Protein AF-A0A0F9FHY8-F1 (afdb_monomer)

Mean predicted aligned error: 14.08 Å

Nearest PDB structures (foldseek):
  2l2k-assembly1_B  TM=5.370E-01  e=8.081E-01  Mus musculus
  7og1-assembly1_MMM  TM=3.641E-01  e=4.493E-01  Rattus norvegicus
  9c5c-assembly1_M  TM=4.224E-01  e=1.276E+00  Homo sapiens
  7v6c-assembly1_B  TM=4.573E-01  e=4.405E+00  Drosophila melanogaster

Radius of gyration: 20.06 Å; Cα contacts (8 Å, |Δi|>4): 114; chains: 1; bounding box: 56×29×40 Å

Sequence (118 aa):
MPVKQRGNSYEAAVFHKGSRYRQSFKEEADAIMWEAETRAMLKKGLTPQQSNKRAVQDSGETLEALFKLLSDKHWKGLSCHRQNLTISGLIMDKLGAKTPVNTIDSDTVSWLARQWLD

Organism: NCBI:txid412755

Foldseek 3Di:
DQWDDDPQKIKGWDDDPNDIAIDIGNDPVVSVVCNVVCVVCVVVVHHDPSPPPPVQDQPQQFLLNVLVVCLVPPQPPHPCNVVSVVVSVVVCVVQNRRHRPSVCDPVNVVVVVVVVVD

Secondary structure (DSSP, 8-state):
--EEEETTEEEEEEEETTEEEEEEESSHHHHHHHHHHHHHHHHTTPPPP------------BHHHHHHHHIIIIITTSTTHHHHHHHHHHHHHHH-TT-BGGG--HHHHHHHHHTTT-

Structure (mmCIF, N/CA/C/O backbone):
data_AF-A0A0F9FHY8-F1
#
_entry.id   AF-A0A0F9FHY8-F1
#
loop_
_atom_site.group_PDB
_atom_site.id
_atom_site.type_symbol
_atom_site.label_atom_id
_atom_site.label_alt_id
_atom_site.label_comp_id
_atom_site.label_asym_id
_atom_site.label_entity_id
_atom_site.label_seq_id
_atom_site.pdbx_PDB_ins_code
_atom_site.Cartn_x
_atom_site.Cartn_y
_atom_site.Cartn_z
_atom_site.occupancy
_atom_site.B_iso_or_equiv
_atom_site.auth_seq_id
_atom_site.auth_comp_id
_atom_site.auth_asym_id
_atom_site.auth_atom_id
_atom_site.pdbx_PDB_model_num
ATOM 1 N N . MET A 1 1 ? -31.607 10.276 11.524 1.00 58.53 1 MET A N 1
ATOM 2 C CA . MET A 1 1 ? -31.138 8.951 11.064 1.00 58.53 1 MET A CA 1
ATOM 3 C C . MET A 1 1 ? -29.617 8.895 11.150 1.00 58.53 1 MET A C 1
ATOM 5 O O . MET A 1 1 ? -28.998 9.948 11.020 1.00 58.53 1 MET A O 1
ATOM 9 N N . PRO A 1 2 ? -29.026 7.719 11.430 1.00 70.75 2 PRO A N 1
ATOM 10 C CA . PRO A 1 2 ? -27.573 7.533 11.478 1.00 70.75 2 PRO A CA 1
ATOM 11 C C . PRO A 1 2 ? -26.916 7.639 10.094 1.00 70.75 2 PRO A C 1
ATOM 13 O O . PRO A 1 2 ? -25.736 7.966 10.025 1.00 70.75 2 PRO A O 1
ATOM 16 N N . VAL A 1 3 ? -27.683 7.448 9.015 1.00 83.69 3 VAL A N 1
ATOM 17 C CA . VAL A 1 3 ? -27.296 7.770 7.635 1.00 83.69 3 VAL A CA 1
ATOM 18 C C . VAL A 1 3 ? -27.871 9.135 7.249 1.00 83.69 3 VAL A C 1
ATOM 20 O O . VAL A 1 3 ? -29.041 9.419 7.519 1.00 83.69 3 VAL A O 1
ATOM 23 N N . LYS A 1 4 ? -27.046 10.000 6.654 1.00 87.94 4 LYS A N 1
ATOM 24 C CA . LYS A 1 4 ? -27.414 11.343 6.197 1.00 87.94 4 LYS A CA 1
ATOM 25 C C . LYS A 1 4 ? -26.832 11.614 4.814 1.00 87.94 4 LYS A C 1
ATOM 27 O O . LYS A 1 4 ? -25.631 11.476 4.620 1.00 87.94 4 LYS A O 1
ATOM 32 N N . GLN A 1 5 ? -27.650 12.093 3.884 1.00 88.19 5 GLN A N 1
ATOM 33 C CA . GLN A 1 5 ? -27.168 12.542 2.579 1.00 88.19 5 GLN A CA 1
ATOM 34 C C . GLN A 1 5 ? -26.394 13.873 2.687 1.00 88.19 5 GLN A C 1
ATOM 36 O O . GLN A 1 5 ? -26.811 14.808 3.379 1.00 88.19 5 GLN A O 1
ATOM 41 N N . ARG A 1 6 ? -25.255 13.963 1.995 1.00 84.00 6 ARG A N 1
ATOM 42 C CA . ARG A 1 6 ? -24.445 15.169 1.783 1.00 84.00 6 ARG A CA 1
ATOM 43 C C . ARG A 1 6 ? -24.116 15.317 0.298 1.00 84.00 6 ARG A C 1
ATOM 45 O O . ARG A 1 6 ? -23.227 14.639 -0.217 1.00 84.00 6 ARG A O 1
ATOM 52 N N . GLY A 1 7 ? -24.817 16.224 -0.383 1.00 87.06 7 GLY A N 1
ATOM 53 C CA . GLY A 1 7 ? -24.694 16.385 -1.835 1.00 87.06 7 GLY A CA 1
ATOM 54 C C . GLY A 1 7 ? -25.006 15.071 -2.560 1.00 87.06 7 GLY A C 1
ATOM 55 O O . GLY A 1 7 ? -26.057 14.478 -2.330 1.00 87.06 7 GLY A O 1
ATOM 56 N N . ASN A 1 8 ? -24.051 14.585 -3.357 1.00 85.69 8 ASN A N 1
ATOM 57 C CA . ASN A 1 8 ? -24.140 13.320 -4.106 1.00 85.69 8 ASN A CA 1
ATOM 58 C C . ASN A 1 8 ? -23.586 12.106 -3.331 1.00 85.69 8 ASN A C 1
ATOM 60 O O . ASN A 1 8 ? -23.130 11.141 -3.936 1.00 85.69 8 ASN A O 1
ATOM 64 N N . SER A 1 9 ? -23.538 12.173 -2.001 1.00 87.38 9 SER A N 1
ATOM 65 C CA . SER A 1 9 ? -23.000 11.101 -1.156 1.00 87.38 9 SER A CA 1
ATOM 66 C C . SER A 1 9 ? -23.858 10.883 0.084 1.00 87.38 9 SER A C 1
ATOM 68 O O . SER A 1 9 ? -24.620 11.764 0.481 1.00 87.38 9 SER A O 1
ATOM 70 N N . TYR A 1 10 ? -23.707 9.728 0.718 1.00 87.81 10 TYR A N 1
ATOM 71 C CA . TYR A 1 10 ? -24.362 9.351 1.965 1.00 87.81 10 TYR A CA 1
ATOM 72 C C . TYR A 1 10 ? -23.308 9.187 3.055 1.00 87.81 10 TYR A C 1
ATOM 74 O O . TYR A 1 10 ? -22.229 8.664 2.821 1.00 87.81 10 TYR A O 1
ATOM 82 N N . GLU A 1 11 ? -23.585 9.656 4.260 1.00 86.25 11 GLU A N 1
ATOM 83 C CA . GLU A 1 11 ? -22.688 9.580 5.409 1.00 86.25 11 GLU A CA 1
ATOM 84 C C . GLU A 1 11 ? -23.373 8.764 6.501 1.00 86.25 11 GLU A C 1
ATOM 86 O O . GLU A 1 11 ? -24.418 9.176 6.997 1.00 86.25 11 GLU A O 1
ATOM 91 N N . ALA A 1 12 ? -22.781 7.642 6.899 1.00 89.44 12 ALA A N 1
ATOM 92 C CA . ALA A 1 12 ? -23.228 6.854 8.039 1.00 89.44 12 ALA A CA 1
ATOM 93 C C . ALA A 1 12 ? -22.398 7.192 9.282 1.00 89.44 12 ALA A C 1
ATOM 95 O O . ALA A 1 12 ? -21.181 7.378 9.204 1.00 89.44 12 ALA A O 1
ATOM 96 N N . ALA A 1 13 ? -23.046 7.269 10.444 1.00 87.38 13 ALA A N 1
ATOM 97 C CA . ALA A 1 13 ? -22.397 7.514 11.725 1.00 87.38 13 ALA A CA 1
ATOM 98 C C . ALA A 1 13 ? -22.947 6.602 12.830 1.00 87.38 13 ALA A C 1
ATOM 100 O O . ALA A 1 13 ? -24.155 6.550 13.061 1.00 87.38 13 ALA A O 1
ATOM 101 N N . VAL A 1 14 ? -22.042 5.957 13.568 1.00 87.31 14 VAL A N 1
ATOM 102 C CA . VAL A 1 14 ? -22.347 5.081 14.706 1.00 87.31 14 VAL A CA 1
ATOM 103 C C . VAL A 1 14 ? -21.603 5.578 15.943 1.00 87.31 14 VAL A C 1
ATOM 105 O O . VAL A 1 14 ? -20.399 5.820 15.907 1.00 87.31 14 VAL A O 1
ATOM 108 N N . PHE A 1 15 ? -22.322 5.728 17.053 1.00 85.00 15 PHE A N 1
ATOM 109 C CA . PHE A 1 15 ? -21.739 6.041 18.358 1.00 85.00 15 PHE A CA 1
ATOM 110 C C . PHE A 1 15 ? -21.717 4.790 19.233 1.00 85.00 15 PHE A C 1
ATOM 112 O O . PHE A 1 15 ? -22.741 4.126 19.393 1.00 85.00 15 PHE A O 1
ATOM 119 N N . HIS A 1 16 ? -20.568 4.486 19.832 1.00 82.50 16 HIS A N 1
ATOM 120 C CA . HIS A 1 16 ? -20.434 3.382 20.778 1.00 82.50 16 HIS A CA 1
ATOM 121 C C . HIS A 1 16 ? -19.348 3.676 21.813 1.00 82.50 16 HIS A C 1
ATOM 123 O O . HIS A 1 16 ? -18.239 4.055 21.452 1.00 82.50 16 HIS A O 1
ATOM 129 N N . LYS A 1 17 ? -19.678 3.501 23.102 1.00 78.75 17 LYS A N 1
ATOM 130 C CA . LYS A 1 17 ? -18.760 3.672 24.249 1.00 78.75 17 LYS A CA 1
ATOM 131 C C . LYS A 1 17 ? -17.934 4.972 24.214 1.00 78.75 17 LYS A C 1
ATOM 133 O O . LYS A 1 17 ? -16.740 4.966 24.471 1.00 78.75 17 LYS A O 1
ATOM 138 N N . GLY A 1 18 ? -18.576 6.094 23.881 1.00 81.56 18 GLY A N 1
ATOM 139 C CA . GLY A 1 18 ? -17.924 7.411 23.832 1.00 81.56 18 GLY A CA 1
ATOM 140 C C . GLY A 1 18 ? -17.125 7.692 22.553 1.00 81.56 18 GLY A C 1
ATOM 141 O O . GLY A 1 18 ? -16.718 8.829 22.338 1.00 81.56 18 GLY A O 1
ATOM 142 N N . SER A 1 19 ? -16.963 6.709 21.665 1.00 79.56 19 SER A N 1
ATOM 143 C CA . SER A 1 19 ? -16.329 6.882 20.357 1.00 79.56 19 SER A CA 1
ATOM 144 C C . SER A 1 19 ? -17.369 7.040 19.248 1.00 79.56 19 SER A C 1
ATOM 146 O O . SER A 1 19 ? -18.441 6.425 19.272 1.00 79.56 19 SER A O 1
ATOM 148 N N . ARG A 1 20 ? -17.044 7.876 18.255 1.00 84.50 20 ARG A N 1
ATOM 149 C CA . ARG A 1 20 ? -17.864 8.101 17.060 1.00 84.50 20 ARG A CA 1
ATOM 150 C C . ARG A 1 20 ? -17.159 7.547 15.830 1.00 84.50 20 ARG A C 1
ATOM 152 O O . ARG A 1 20 ? -16.103 8.042 15.450 1.00 84.50 20 ARG A O 1
ATOM 159 N N . TYR A 1 21 ? -17.801 6.596 15.170 1.00 83.75 21 TYR A N 1
ATOM 160 C CA . TYR A 1 21 ? -17.389 6.048 13.885 1.00 83.75 21 TYR A CA 1
ATOM 161 C C . TYR A 1 21 ? -18.222 6.696 12.785 1.00 83.75 21 TYR A C 1
ATOM 163 O O . TYR A 1 21 ? -19.434 6.850 12.932 1.00 83.75 21 TYR A O 1
ATOM 171 N N . ARG A 1 22 ? -17.581 7.116 11.695 1.00 87.19 22 ARG A N 1
ATOM 172 C CA . ARG A 1 22 ? -18.244 7.773 10.566 1.00 87.19 22 ARG A CA 1
ATOM 173 C C . ARG A 1 22 ? -17.586 7.357 9.259 1.00 87.19 22 ARG A C 1
ATOM 175 O O . ARG A 1 22 ? -16.360 7.350 9.192 1.00 87.19 22 ARG A O 1
ATOM 182 N N . GLN A 1 23 ? -18.399 7.097 8.239 1.00 84.12 23 GLN A N 1
ATOM 183 C CA . GLN A 1 23 ? -17.933 6.766 6.895 1.00 84.12 23 GLN A CA 1
ATOM 184 C C . GLN A 1 23 ? -18.878 7.328 5.826 1.00 84.12 23 GLN A C 1
ATOM 186 O O . GLN A 1 23 ? -20.082 7.451 6.060 1.00 84.12 23 GLN A O 1
ATOM 191 N N . SER A 1 24 ? -18.324 7.718 4.677 1.00 84.56 24 SER A N 1
ATOM 192 C CA . SER A 1 24 ? -19.077 8.205 3.520 1.00 84.56 24 SER A CA 1
ATOM 193 C C . SER A 1 24 ? -19.145 7.159 2.406 1.00 84.56 24 SER A C 1
ATOM 195 O O . SER A 1 24 ? -18.204 6.401 2.183 1.00 84.56 24 SER A O 1
ATOM 197 N N . PHE A 1 25 ? -20.265 7.155 1.695 1.00 83.00 25 PHE A N 1
ATOM 198 C CA . PHE A 1 25 ? -20.650 6.198 0.667 1.00 83.00 25 PHE A CA 1
ATOM 199 C C . PHE A 1 25 ? -21.244 6.940 -0.529 1.00 83.00 25 PHE A C 1
ATOM 201 O O . PHE A 1 25 ? -21.768 8.047 -0.392 1.00 83.00 25 PHE A O 1
ATOM 208 N N . LYS A 1 26 ? -21.153 6.340 -1.717 1.00 81.62 26 LYS A N 1
ATOM 209 C CA . LYS A 1 26 ? -21.833 6.860 -2.913 1.00 81.62 26 LYS A CA 1
ATOM 210 C C . LYS A 1 26 ? -23.295 6.431 -2.950 1.00 81.62 26 LYS A C 1
ATOM 212 O O . LYS A 1 26 ? -24.138 7.216 -3.372 1.00 81.62 26 LYS A O 1
ATOM 217 N N . GLU A 1 27 ? -23.581 5.226 -2.468 1.00 87.19 27 GLU A N 1
ATOM 218 C CA . GLU A 1 27 ? -24.919 4.646 -2.450 1.00 87.19 27 GLU A CA 1
ATOM 219 C C . GLU A 1 27 ? -25.501 4.630 -1.036 1.00 87.19 27 GLU A C 1
ATOM 221 O O . GLU A 1 27 ? -24.790 4.476 -0.039 1.00 87.19 27 GLU A O 1
ATOM 226 N N . GLU A 1 28 ? -26.817 4.810 -0.946 1.00 83.44 28 GLU A N 1
ATOM 227 C CA . GLU A 1 28 ? -27.533 4.805 0.329 1.00 83.44 28 GLU A CA 1
ATOM 228 C C . GLU A 1 28 ? -27.562 3.404 0.949 1.00 83.44 28 GLU A C 1
ATOM 230 O O . GLU A 1 28 ? -27.394 3.257 2.160 1.00 83.44 28 GLU A O 1
ATOM 235 N N . ALA A 1 29 ? -27.722 2.376 0.109 1.00 83.69 29 ALA A N 1
ATOM 236 C CA . ALA A 1 29 ? -27.755 0.979 0.527 1.00 83.69 29 ALA A CA 1
ATOM 237 C C . ALA A 1 29 ? -26.463 0.576 1.254 1.00 83.69 29 ALA A C 1
ATOM 239 O O . ALA A 1 29 ? -26.528 0.025 2.355 1.00 83.69 29 ALA A O 1
ATOM 240 N N . ASP A 1 30 ? -25.304 0.954 0.707 1.00 78.44 30 ASP A N 1
ATOM 241 C CA . ASP A 1 30 ? -23.996 0.712 1.324 1.00 78.44 30 ASP A CA 1
ATOM 242 C C . ASP A 1 30 ? -23.876 1.383 2.696 1.00 78.44 30 ASP A C 1
ATOM 244 O O . ASP A 1 30 ? -23.387 0.788 3.658 1.00 78.44 30 ASP A O 1
ATOM 248 N N . ALA A 1 31 ? -24.365 2.622 2.812 1.00 85.50 31 ALA A N 1
ATOM 249 C CA . ALA A 1 31 ? -24.338 3.364 4.067 1.00 85.50 31 ALA A CA 1
ATOM 250 C C . ALA A 1 31 ? -25.205 2.701 5.149 1.00 85.50 31 ALA A C 1
ATOM 252 O O . ALA A 1 31 ? -24.816 2.669 6.319 1.00 85.50 31 ALA A O 1
ATOM 253 N N . ILE A 1 32 ? -26.366 2.164 4.764 1.00 85.81 32 ILE A N 1
ATOM 254 C CA . ILE A 1 32 ? -27.276 1.442 5.662 1.00 85.81 32 ILE A CA 1
ATOM 255 C C . ILE A 1 32 ? -26.661 0.106 6.096 1.00 85.81 32 ILE A C 1
ATOM 257 O O . ILE A 1 32 ? -26.667 -0.205 7.289 1.00 85.81 32 ILE A O 1
ATOM 261 N N . M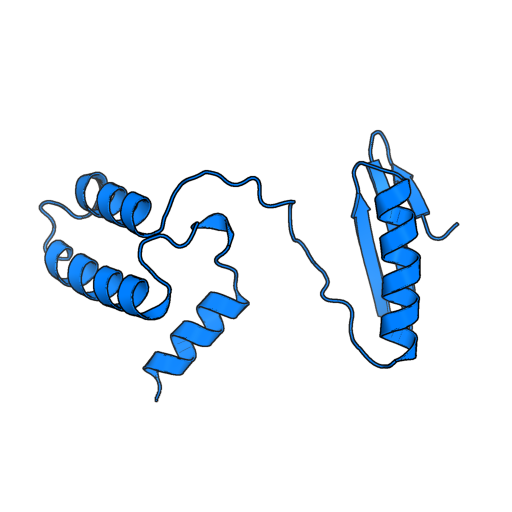ET A 1 33 ? -26.104 -0.664 5.158 1.00 85.00 33 MET A N 1
ATOM 262 C CA . MET A 1 33 ? -25.453 -1.943 5.458 1.00 85.00 33 MET A CA 1
ATOM 263 C C . MET A 1 33 ? -24.276 -1.758 6.417 1.00 85.00 33 MET A C 1
ATOM 265 O O . MET A 1 33 ? -24.215 -2.421 7.454 1.00 85.00 33 MET A O 1
ATOM 269 N N . TRP A 1 34 ? -23.399 -0.791 6.137 1.00 85.12 34 TRP A N 1
ATOM 270 C CA . TRP A 1 34 ? -22.255 -0.493 6.995 1.00 85.12 34 TRP A CA 1
ATOM 271 C C . TRP A 1 34 ? -22.673 -0.084 8.410 1.00 85.12 34 TRP A C 1
ATOM 273 O O . TRP A 1 34 ? -22.038 -0.489 9.384 1.00 85.12 34 TRP A O 1
ATOM 283 N N . GLU A 1 35 ? -23.746 0.698 8.556 1.00 87.56 35 GLU A N 1
ATOM 284 C CA . GLU A 1 35 ? -24.273 1.104 9.862 1.00 87.56 35 GLU A CA 1
ATOM 285 C C . GLU A 1 35 ? -24.712 -0.112 10.692 1.00 87.56 35 GLU A C 1
ATOM 287 O O . GLU A 1 35 ? -24.326 -0.241 11.860 1.00 87.56 35 GLU A O 1
ATOM 292 N N . ALA A 1 36 ? -25.461 -1.029 10.073 1.00 85.44 36 ALA A N 1
ATOM 293 C CA . ALA A 1 36 ? -25.964 -2.239 10.713 1.00 85.44 36 ALA A CA 1
ATOM 294 C C . ALA A 1 36 ? -24.829 -3.198 11.112 1.00 85.44 36 ALA A C 1
ATOM 296 O O . ALA A 1 36 ? -24.789 -3.677 12.252 1.00 85.44 36 ALA A O 1
ATOM 297 N N . GLU A 1 37 ? -23.877 -3.434 10.207 1.00 83.88 37 GLU A N 1
ATOM 298 C CA . GLU A 1 37 ? -22.704 -4.278 10.449 1.00 83.88 37 GLU A CA 1
ATOM 299 C C . GLU A 1 37 ? -21.814 -3.700 11.548 1.00 83.88 37 GLU A C 1
ATOM 301 O O . GLU A 1 37 ? -21.466 -4.394 12.505 1.00 83.88 37 GLU A O 1
ATOM 306 N N . THR A 1 38 ? -21.517 -2.402 11.470 1.00 83.88 38 THR A N 1
ATOM 307 C CA . THR A 1 38 ? -20.691 -1.691 12.451 1.00 83.88 38 THR A CA 1
ATOM 308 C C . THR A 1 38 ? -21.311 -1.764 13.840 1.00 83.88 38 THR A C 1
ATOM 310 O O . THR A 1 38 ? -20.634 -2.072 14.824 1.00 83.88 38 THR A O 1
ATOM 313 N N . ARG A 1 39 ? -22.627 -1.557 13.945 1.00 84.50 39 ARG A N 1
ATOM 314 C CA . ARG A 1 39 ? -23.350 -1.685 15.213 1.00 84.50 39 ARG A CA 1
ATOM 315 C C . ARG A 1 39 ? -23.305 -3.120 15.751 1.00 84.50 39 ARG A C 1
ATOM 317 O O . ARG A 1 39 ? -23.180 -3.306 16.963 1.00 84.50 39 ARG A O 1
ATOM 324 N N . ALA A 1 40 ? -23.389 -4.129 14.883 1.00 83.56 40 ALA A N 1
ATOM 325 C CA . ALA A 1 40 ? -23.280 -5.535 15.271 1.00 83.56 40 ALA A CA 1
ATOM 326 C C . ALA A 1 40 ? -21.862 -5.905 15.747 1.00 83.56 40 ALA A C 1
ATOM 328 O O . ALA A 1 40 ? -21.725 -6.594 16.758 1.00 83.56 40 ALA A O 1
ATOM 329 N N . MET A 1 41 ? -20.815 -5.416 15.077 1.00 78.75 41 MET A N 1
ATOM 330 C CA . MET A 1 41 ? -19.414 -5.616 15.474 1.00 78.75 41 MET A CA 1
ATOM 331 C C . MET A 1 41 ? -19.107 -4.960 16.822 1.00 78.75 41 MET A C 1
ATOM 333 O O . MET A 1 41 ? -18.570 -5.611 17.718 1.00 78.75 41 MET A O 1
ATOM 337 N N . LEU A 1 42 ? -19.549 -3.715 17.010 1.00 83.69 42 LEU A N 1
ATOM 338 C CA . LEU A 1 42 ? -19.360 -2.973 18.257 1.00 83.69 42 LEU A CA 1
ATOM 339 C C . LEU A 1 42 ? -20.063 -3.650 19.442 1.00 83.69 42 LEU A C 1
ATOM 341 O O . LEU A 1 42 ? -19.497 -3.742 20.530 1.00 83.69 42 LEU A O 1
ATOM 345 N N . LYS A 1 43 ? -21.262 -4.213 19.232 1.00 80.69 43 LYS A N 1
ATOM 346 C CA . LYS A 1 43 ? -21.941 -5.046 20.244 1.00 80.69 43 LYS A CA 1
ATOM 347 C C . LYS A 1 43 ? -21.141 -6.297 20.621 1.00 80.69 43 LYS A C 1
ATOM 349 O O . LYS A 1 43 ? -21.197 -6.713 21.773 1.00 80.69 43 LYS A O 1
ATOM 354 N N . LYS A 1 44 ? -20.396 -6.875 19.676 1.00 80.88 44 LYS A N 1
ATOM 355 C CA . LYS A 1 44 ? -19.509 -8.029 19.893 1.00 80.88 44 LYS A CA 1
ATOM 356 C C . LYS A 1 44 ? -18.143 -7.643 20.483 1.00 80.88 44 LYS A C 1
ATOM 358 O O . LYS A 1 44 ? -17.316 -8.520 20.696 1.00 80.88 44 LYS A O 1
ATOM 363 N N . GLY A 1 45 ? -17.896 -6.356 20.750 1.00 73.81 45 GLY A N 1
ATOM 364 C CA . GLY A 1 45 ? -16.617 -5.862 21.268 1.00 73.81 45 GLY A CA 1
ATOM 365 C C . GLY A 1 45 ? -15.511 -5.745 20.216 1.00 73.81 45 GLY A C 1
ATOM 366 O O . GLY A 1 45 ? -14.366 -5.491 20.576 1.00 73.81 45 GLY A O 1
ATOM 367 N N . LEU A 1 46 ? -15.842 -5.904 18.933 1.00 68.69 46 LEU A N 1
ATOM 368 C CA . LEU A 1 46 ? -14.910 -5.729 17.823 1.00 68.69 46 LEU A CA 1
ATOM 369 C C . LEU A 1 46 ? -14.910 -4.260 17.392 1.00 68.69 46 LEU A C 1
ATOM 371 O O . LEU A 1 46 ? -15.971 -3.659 17.205 1.00 68.69 46 LEU A O 1
ATOM 375 N N . THR A 1 47 ? -13.727 -3.672 17.225 1.00 68.38 47 THR A N 1
ATOM 376 C CA . THR A 1 47 ? -13.604 -2.321 16.673 1.00 68.38 47 THR A CA 1
ATOM 377 C C . THR A 1 47 ? -13.752 -2.375 15.154 1.00 68.38 47 THR A C 1
ATOM 379 O O . THR A 1 47 ? -12.954 -3.055 14.506 1.00 68.38 47 THR A O 1
ATOM 382 N N . PRO A 1 48 ? -14.733 -1.668 14.563 1.00 64.12 48 PRO A N 1
ATOM 383 C CA . PRO A 1 48 ? -14.829 -1.542 13.116 1.00 64.12 48 PRO A CA 1
ATOM 384 C C . PRO A 1 48 ? -13.541 -0.872 12.627 1.00 64.12 48 PRO A C 1
ATOM 386 O O . PRO A 1 48 ? -13.157 0.181 13.145 1.00 64.12 48 PRO A O 1
ATOM 389 N N . GLN A 1 49 ? -12.849 -1.481 11.658 1.00 61.22 49 GLN A N 1
ATOM 390 C CA . GLN A 1 49 ? -11.770 -0.782 10.965 1.00 61.22 49 GLN A CA 1
ATOM 391 C C . GLN A 1 49 ? -12.384 0.504 10.402 1.00 61.22 49 GLN A C 1
ATOM 393 O O . GLN A 1 49 ? -13.317 0.440 9.602 1.00 61.22 49 GLN A O 1
ATOM 398 N N . GLN A 1 50 ? -11.891 1.672 10.826 1.00 51.31 50 GLN A N 1
ATOM 399 C CA . GLN A 1 50 ? -12.161 2.919 10.117 1.00 51.31 50 GLN A CA 1
ATOM 400 C C . GLN A 1 50 ? -11.474 2.801 8.766 1.00 51.31 50 GLN A C 1
ATOM 402 O O . GLN A 1 50 ? -10.330 3.211 8.579 1.00 51.31 50 GLN A O 1
ATOM 407 N N . SER A 1 51 ? -12.152 2.162 7.825 1.00 46.06 51 SER A N 1
ATOM 408 C CA . SER A 1 51 ? -11.653 2.042 6.484 1.00 46.06 51 SER A CA 1
ATOM 409 C C . SER A 1 51 ? -11.791 3.416 5.840 1.00 46.06 51 SER A C 1
ATOM 411 O O . SER A 1 51 ? -12.779 3.711 5.177 1.00 46.06 51 SER A O 1
ATOM 413 N N . ASN A 1 52 ? -10.728 4.213 5.915 1.00 40.84 52 ASN A N 1
ATOM 414 C CA . ASN A 1 52 ? -10.356 5.136 4.840 1.00 40.84 52 ASN A CA 1
ATOM 415 C C . ASN A 1 52 ? -9.995 4.358 3.553 1.00 40.84 52 ASN A C 1
ATOM 417 O O . ASN A 1 52 ? -9.154 4.789 2.765 1.00 40.84 52 ASN A O 1
ATOM 421 N N . LYS A 1 53 ? -10.618 3.196 3.315 1.00 44.69 53 LYS A N 1
ATOM 422 C CA . LYS A 1 53 ? -10.518 2.469 2.064 1.00 44.69 53 LYS A CA 1
ATOM 423 C C . LYS A 1 53 ? -11.385 3.250 1.090 1.00 44.69 53 LYS A C 1
ATOM 425 O O . LYS A 1 53 ? -12.570 2.980 0.922 1.00 44.69 53 LYS A O 1
ATOM 430 N N . ARG A 1 54 ? -10.774 4.256 0.449 1.00 42.59 54 ARG A N 1
ATOM 431 C CA . ARG A 1 54 ? -11.121 4.576 -0.939 1.00 42.59 54 ARG A CA 1
ATOM 432 C C . ARG A 1 54 ? -11.300 3.227 -1.617 1.00 42.59 54 ARG A C 1
ATOM 434 O O . ARG A 1 54 ? -10.383 2.418 -1.521 1.00 42.59 54 ARG A O 1
ATOM 441 N N . ALA A 1 55 ? -12.470 2.973 -2.201 1.00 44.97 55 ALA A N 1
ATOM 442 C CA . ALA A 1 55 ? -12.668 1.807 -3.047 1.00 44.97 55 ALA A CA 1
ATOM 443 C C . ALA A 1 55 ? -11.462 1.743 -3.986 1.00 44.97 55 ALA A C 1
ATOM 445 O O . ALA A 1 55 ? -11.247 2.652 -4.793 1.00 44.97 55 ALA A O 1
ATOM 446 N N . VAL A 1 56 ? -10.601 0.763 -3.739 1.00 47.66 56 VAL A N 1
ATOM 447 C CA . VAL A 1 56 ? -9.356 0.599 -4.459 1.00 47.66 56 VAL A CA 1
ATOM 448 C C . VAL A 1 56 ? -9.773 0.098 -5.828 1.00 47.66 56 VAL A C 1
ATOM 450 O O . VAL A 1 56 ? -10.107 -1.067 -6.008 1.00 47.66 56 VAL A O 1
ATOM 453 N N . GLN A 1 57 ? -9.872 1.026 -6.772 1.00 46.06 57 GLN A N 1
ATOM 454 C CA . GLN A 1 57 ? -10.030 0.684 -8.170 1.00 46.06 57 GLN A CA 1
ATOM 455 C C . GLN A 1 57 ? -8.764 -0.084 -8.551 1.00 46.06 57 GLN A C 1
ATOM 457 O O . GLN A 1 57 ? -7.661 0.421 -8.318 1.00 46.06 57 GLN A O 1
ATOM 462 N N . ASP A 1 58 ? -8.924 -1.317 -9.034 1.00 51.22 58 ASP A N 1
A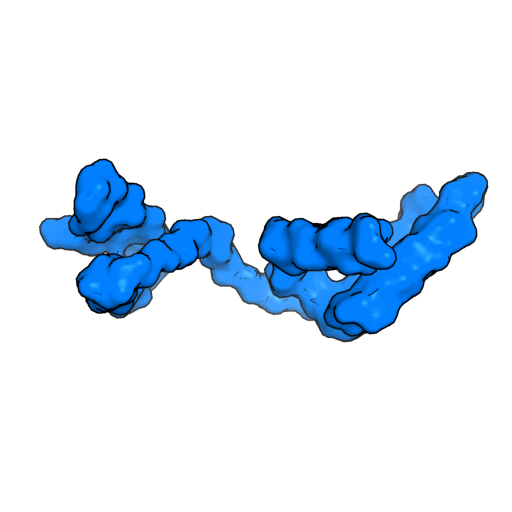TOM 463 C CA . ASP A 1 58 ? -7.810 -2.124 -9.518 1.00 51.22 58 ASP A CA 1
ATOM 464 C C . ASP A 1 58 ? -7.086 -1.332 -10.611 1.00 51.22 58 ASP A C 1
ATOM 466 O O . ASP A 1 58 ? -7.625 -1.153 -11.702 1.00 51.22 58 ASP A O 1
ATOM 470 N N . SER A 1 59 ? -5.921 -0.752 -10.303 1.00 57.19 59 SER A N 1
ATOM 471 C CA . SER A 1 59 ? -5.152 -0.011 -11.305 1.00 57.19 59 SER A CA 1
ATOM 472 C C . SER A 1 59 ? -4.502 -0.968 -12.305 1.00 57.19 59 SER A C 1
ATOM 474 O O . SER A 1 59 ? -3.941 -0.508 -13.294 1.00 57.19 59 SER A O 1
ATOM 476 N N . GLY A 1 60 ? -4.549 -2.285 -12.050 1.00 66.00 60 GLY A N 1
ATOM 477 C CA . GLY A 1 60 ? -3.878 -3.312 -12.843 1.00 66.00 60 GLY A CA 1
ATOM 478 C C . GLY A 1 60 ? -2.351 -3.275 -12.730 1.00 66.00 60 GLY A C 1
ATOM 479 O O . GLY A 1 60 ? -1.671 -4.114 -13.318 1.00 66.00 60 GLY A O 1
ATOM 480 N N . GLU A 1 61 ? -1.790 -2.322 -11.982 1.00 84.44 61 GLU A N 1
ATOM 481 C CA . GLU A 1 61 ? -0.350 -2.181 -11.799 1.00 84.44 61 GLU A CA 1
ATOM 482 C C . GLU A 1 61 ? 0.127 -3.061 -10.643 1.00 84.44 61 GLU A C 1
ATOM 484 O O . GLU A 1 61 ? -0.273 -2.900 -9.485 1.00 84.44 61 GLU A O 1
ATOM 489 N N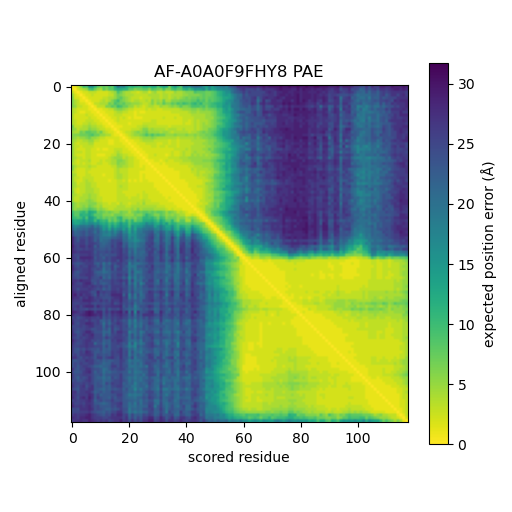 . THR A 1 62 ? 1.003 -4.006 -10.975 1.00 94.12 62 THR A N 1
ATOM 490 C CA . THR A 1 62 ? 1.630 -4.924 -10.025 1.00 94.12 62 THR A CA 1
ATOM 491 C C . THR A 1 62 ? 2.910 -4.332 -9.438 1.00 94.12 62 THR A C 1
ATOM 493 O O . THR A 1 62 ? 3.515 -3.423 -10.014 1.00 94.12 62 THR A O 1
ATOM 496 N N . LEU A 1 63 ? 3.367 -4.881 -8.309 1.00 94.00 63 LEU A N 1
ATOM 497 C CA . LEU A 1 63 ? 4.676 -4.555 -7.732 1.00 94.00 63 LEU A CA 1
ATOM 498 C C . LEU A 1 63 ? 5.818 -4.707 -8.743 1.00 94.00 63 LEU A C 1
ATOM 500 O O . LEU A 1 63 ? 6.689 -3.843 -8.819 1.00 94.00 63 LEU A O 1
ATOM 504 N N . GLU A 1 64 ? 5.796 -5.769 -9.547 1.00 94.25 64 GLU A N 1
ATOM 505 C CA . GLU A 1 64 ? 6.793 -5.996 -10.595 1.00 94.25 64 GLU A CA 1
ATOM 506 C C . GLU A 1 64 ? 6.804 -4.868 -11.634 1.00 94.25 64 GLU A C 1
ATOM 508 O O . GLU A 1 64 ? 7.864 -4.327 -11.958 1.00 94.25 64 GLU A O 1
ATOM 513 N N . ALA A 1 65 ? 5.626 -4.471 -12.126 1.00 93.06 65 ALA A N 1
ATOM 514 C CA . ALA A 1 65 ? 5.502 -3.384 -13.091 1.00 93.06 65 ALA A CA 1
ATOM 515 C C . ALA A 1 65 ? 5.995 -2.053 -12.501 1.00 93.06 65 ALA A C 1
ATOM 517 O O . ALA A 1 65 ? 6.737 -1.319 -13.160 1.00 93.06 65 ALA A O 1
ATOM 518 N N . LEU A 1 66 ? 5.652 -1.777 -11.238 1.00 94.06 66 LEU A N 1
ATOM 519 C CA . LEU A 1 66 ? 6.083 -0.578 -10.526 1.00 94.06 66 LEU A CA 1
ATOM 520 C C . LEU A 1 66 ? 7.605 -0.535 -10.346 1.00 94.06 66 LEU A C 1
ATOM 522 O O . LEU A 1 66 ? 8.236 0.479 -10.649 1.00 94.06 66 LEU A O 1
ATOM 526 N N . PHE A 1 67 ? 8.220 -1.622 -9.874 1.00 96.06 67 PHE A N 1
ATOM 527 C CA . PHE A 1 67 ? 9.666 -1.657 -9.656 1.00 96.06 67 PHE A CA 1
ATOM 528 C C . PHE A 1 67 ? 10.454 -1.620 -10.961 1.00 96.06 67 PHE A C 1
ATOM 530 O O . PHE A 1 67 ? 11.494 -0.962 -11.018 1.00 96.06 67 PHE A O 1
ATOM 537 N N . LYS A 1 68 ? 9.942 -2.235 -12.031 1.00 94.31 68 LYS A N 1
ATOM 538 C CA . LYS A 1 68 ? 10.523 -2.092 -13.369 1.00 94.31 68 LYS A CA 1
ATOM 539 C C . LYS A 1 68 ? 10.490 -0.635 -13.835 1.00 94.31 68 LYS A C 1
ATOM 541 O O . LYS A 1 68 ? 11.513 -0.111 -14.269 1.00 94.31 68 LYS A O 1
ATOM 546 N N . LEU A 1 69 ? 9.356 0.046 -13.660 1.00 93.12 69 LEU A N 1
ATOM 547 C CA . LEU A 1 69 ? 9.210 1.461 -14.004 1.00 93.12 69 LEU A CA 1
ATOM 548 C C . LEU A 1 69 ? 10.166 2.357 -13.201 1.00 93.12 69 LEU A C 1
ATOM 550 O O . LEU A 1 69 ? 10.808 3.239 -13.772 1.00 93.12 69 LEU A O 1
ATOM 554 N N . LEU A 1 70 ? 10.280 2.129 -11.888 1.00 94.50 70 LEU A N 1
ATOM 555 C CA . LEU A 1 70 ? 11.203 2.857 -11.010 1.00 94.50 70 LEU A CA 1
ATOM 556 C C . LEU A 1 70 ? 12.663 2.617 -11.398 1.00 94.50 70 LEU A C 1
ATOM 558 O O . LEU A 1 70 ? 13.453 3.561 -11.464 1.00 94.50 70 LEU A O 1
ATOM 562 N N . SER A 1 71 ? 13.006 1.367 -11.701 1.00 95.31 71 SER A N 1
ATOM 563 C CA . SER A 1 71 ? 14.329 0.985 -12.174 1.00 95.31 71 SER A CA 1
ATOM 564 C C . SER A 1 71 ? 14.705 1.759 -13.436 1.00 95.31 71 SER A C 1
ATOM 566 O O . SER A 1 71 ? 15.729 2.445 -13.445 1.00 95.31 71 SER A O 1
ATOM 568 N N . ASP A 1 72 ? 13.839 1.732 -14.452 1.00 92.94 72 ASP A N 1
ATOM 569 C CA . ASP A 1 72 ? 14.088 2.357 -15.752 1.00 92.94 72 ASP A CA 1
ATOM 570 C C . ASP A 1 72 ? 14.124 3.889 -15.687 1.00 92.94 72 ASP A C 1
ATOM 572 O O . ASP A 1 72 ? 14.958 4.508 -16.348 1.00 92.94 72 ASP A O 1
ATOM 576 N N . LYS A 1 73 ? 13.239 4.509 -14.895 1.00 93.31 73 LYS A N 1
ATOM 577 C CA . LYS A 1 73 ? 13.106 5.974 -14.841 1.00 93.31 73 LYS A CA 1
ATOM 578 C C . LYS A 1 73 ? 14.018 6.656 -13.832 1.00 93.31 73 LYS A C 1
ATOM 580 O O . LYS A 1 73 ? 14.408 7.798 -14.060 1.00 93.31 73 LYS A O 1
ATOM 585 N N . HIS A 1 74 ? 14.296 6.010 -12.702 1.00 94.44 74 HIS A N 1
ATOM 586 C CA . HIS A 1 74 ? 14.859 6.699 -11.539 1.00 94.44 74 HIS A CA 1
ATOM 587 C C . HIS A 1 74 ? 16.145 6.090 -11.006 1.00 94.44 74 HIS A C 1
ATOM 589 O O . HIS A 1 74 ? 16.910 6.806 -10.369 1.00 94.44 74 HIS A O 1
ATOM 595 N N . TRP A 1 75 ? 16.397 4.798 -11.214 1.00 96.50 75 TRP A N 1
ATOM 596 C CA . TRP A 1 75 ? 17.574 4.155 -10.623 1.00 96.50 75 TRP A CA 1
ATOM 597 C C . TRP A 1 75 ? 18.666 3.869 -11.641 1.00 96.50 75 TRP A C 1
ATOM 599 O O . TRP A 1 75 ? 19.840 3.860 -11.281 1.00 96.50 75 TRP A O 1
ATOM 609 N N . LYS A 1 76 ? 18.306 3.605 -12.898 1.00 92.56 76 LYS A N 1
ATOM 610 C CA . LYS A 1 76 ? 19.262 3.254 -13.946 1.00 92.56 76 LYS A CA 1
ATOM 611 C C . LYS A 1 76 ? 20.320 4.350 -14.104 1.00 92.56 76 LYS A C 1
ATOM 613 O O . LYS A 1 76 ? 19.999 5.515 -14.306 1.00 92.56 76 LYS A O 1
ATOM 618 N 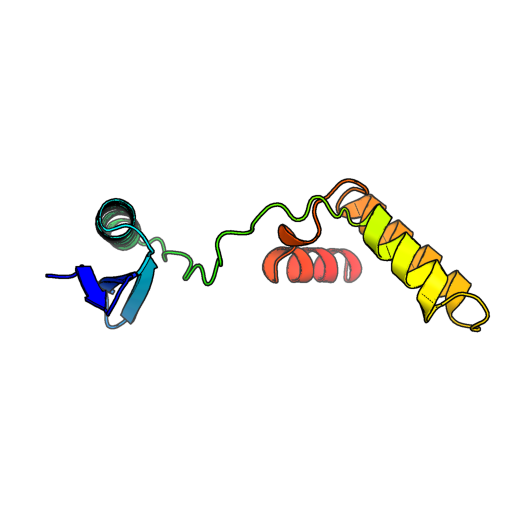N . GLY A 1 77 ? 21.589 3.956 -14.003 1.00 92.50 77 GLY A N 1
ATOM 619 C CA . GLY A 1 77 ? 22.735 4.870 -14.072 1.00 92.50 77 GLY A CA 1
ATOM 620 C C . GLY A 1 77 ? 23.151 5.493 -12.735 1.00 92.50 77 GLY A C 1
ATOM 621 O O . GLY A 1 77 ? 24.189 6.146 -12.682 1.00 92.50 77 GLY A O 1
ATOM 622 N N . LEU A 1 78 ? 22.404 5.264 -11.651 1.00 95.50 78 LEU A N 1
ATOM 623 C CA . LEU A 1 78 ? 22.794 5.684 -10.306 1.00 95.50 78 LEU A CA 1
ATOM 624 C C . LEU A 1 78 ? 23.519 4.561 -9.558 1.00 95.50 78 LEU A C 1
ATOM 626 O O . LEU A 1 78 ? 23.277 3.373 -9.778 1.00 95.50 78 LEU A O 1
ATOM 630 N N . SER A 1 79 ? 24.363 4.936 -8.597 1.00 94.81 79 SER A N 1
ATOM 631 C CA . SER A 1 79 ? 25.066 3.986 -7.723 1.00 94.81 79 SER A CA 1
ATOM 632 C C . SER A 1 79 ? 24.114 3.109 -6.897 1.00 94.81 79 SER A C 1
ATO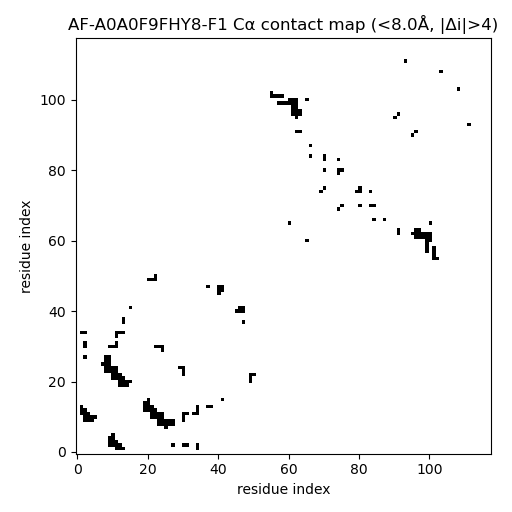M 634 O O . SER A 1 79 ? 24.442 1.964 -6.590 1.00 94.81 79 SER A O 1
ATOM 636 N N . CYS A 1 80 ? 22.908 3.600 -6.590 1.00 91.19 80 CYS A N 1
ATOM 637 C CA . CYS A 1 80 ? 21.885 2.871 -5.837 1.00 91.19 80 CYS A CA 1
ATOM 638 C C . CYS A 1 80 ? 21.124 1.818 -6.661 1.00 91.19 80 CYS A C 1
ATOM 640 O O . CYS A 1 80 ? 20.348 1.052 -6.090 1.00 91.19 80 CYS A O 1
ATOM 642 N N . HIS A 1 81 ? 21.343 1.737 -7.981 1.00 94.50 81 HIS A N 1
ATOM 643 C CA . HIS A 1 81 ? 20.569 0.872 -8.874 1.00 94.50 81 HIS A CA 1
ATOM 644 C C . HIS A 1 81 ? 20.537 -0.587 -8.422 1.00 94.50 81 HIS A C 1
ATOM 646 O O . HIS A 1 81 ? 19.471 -1.170 -8.236 1.00 94.50 81 HIS A O 1
ATOM 652 N N . ARG A 1 82 ? 21.719 -1.167 -8.190 1.00 93.94 82 ARG A N 1
ATOM 653 C CA . ARG A 1 82 ? 21.849 -2.572 -7.795 1.00 93.94 82 ARG A CA 1
ATOM 654 C C . ARG A 1 82 ? 21.214 -2.840 -6.432 1.00 93.94 82 ARG A C 1
ATOM 656 O O . ARG A 1 82 ? 20.531 -3.842 -6.275 1.00 93.94 82 ARG A O 1
ATOM 663 N N . GLN A 1 83 ? 21.415 -1.941 -5.469 1.00 95.69 83 GLN A N 1
ATOM 664 C CA . GLN A 1 83 ? 20.844 -2.073 -4.129 1.00 95.69 83 GLN A CA 1
ATOM 665 C C . GLN A 1 83 ? 19.311 -2.038 -4.170 1.00 95.69 83 GLN A C 1
ATOM 667 O O . GLN A 1 83 ? 18.665 -2.887 -3.561 1.00 95.69 83 GLN A O 1
ATOM 672 N N . ASN A 1 84 ? 18.730 -1.113 -4.935 1.00 95.81 84 ASN A N 1
ATOM 673 C CA . ASN A 1 84 ? 17.280 -0.995 -5.066 1.00 95.81 84 ASN A CA 1
ATOM 674 C C . ASN A 1 84 ? 16.661 -2.202 -5.786 1.00 95.81 84 ASN A C 1
ATOM 676 O O . ASN A 1 84 ? 15.574 -2.639 -5.409 1.00 95.81 84 ASN A O 1
ATOM 680 N N . LEU A 1 85 ? 17.355 -2.794 -6.766 1.00 95.38 85 LEU A N 1
ATOM 681 C CA . LEU A 1 85 ? 16.933 -4.060 -7.381 1.00 95.38 85 LEU A CA 1
ATOM 682 C C . LEU A 1 85 ? 16.940 -5.220 -6.377 1.00 95.38 85 LEU A C 1
ATOM 684 O O . LEU A 1 85 ? 15.981 -5.982 -6.319 1.00 95.38 85 LEU A O 1
ATOM 688 N N . THR A 1 86 ? 17.973 -5.327 -5.538 1.00 95.75 86 THR A N 1
ATOM 689 C CA . THR A 1 86 ? 18.012 -6.353 -4.485 1.00 95.75 86 THR A CA 1
ATOM 690 C C . THR A 1 86 ? 16.872 -6.172 -3.479 1.00 95.75 86 THR A C 1
ATOM 692 O O . THR A 1 86 ? 16.180 -7.134 -3.156 1.00 95.75 86 THR A O 1
ATOM 695 N N . ILE A 1 87 ? 16.641 -4.944 -3.002 1.00 94.12 87 ILE A N 1
ATOM 696 C CA . ILE A 1 87 ? 15.582 -4.655 -2.022 1.00 94.12 87 ILE A CA 1
ATOM 697 C C . ILE A 1 87 ? 14.197 -4.913 -2.624 1.00 94.12 87 ILE A C 1
ATOM 699 O O . ILE A 1 87 ? 13.363 -5.550 -1.986 1.00 94.12 87 ILE A O 1
ATOM 703 N N . SER A 1 88 ? 13.947 -4.461 -3.855 1.00 94.94 88 SER A N 1
ATOM 704 C CA . SER A 1 88 ? 12.674 -4.726 -4.538 1.00 94.94 88 SER A CA 1
ATOM 705 C C . SER A 1 88 ? 12.440 -6.220 -4.768 1.00 94.94 88 SER A C 1
ATOM 707 O O . SER A 1 88 ? 11.317 -6.676 -4.574 1.00 94.94 88 SER A O 1
ATOM 709 N N . GLY A 1 89 ? 13.488 -6.992 -5.081 1.00 95.31 89 GLY A N 1
ATOM 710 C CA . GLY A 1 89 ? 13.431 -8.455 -5.127 1.00 95.31 89 GLY A CA 1
ATOM 711 C C . GLY A 1 89 ? 12.941 -9.062 -3.811 1.00 95.31 89 GLY A C 1
ATOM 712 O O . GLY A 1 89 ? 11.961 -9.795 -3.809 1.00 95.31 89 GLY A O 1
ATOM 713 N N . LEU A 1 90 ? 13.529 -8.662 -2.679 1.00 93.88 90 LEU A N 1
ATOM 714 C CA . LEU A 1 90 ? 13.106 -9.139 -1.354 1.00 93.88 90 LEU A CA 1
ATOM 715 C C . LEU A 1 90 ? 11.646 -8.786 -1.034 1.00 93.88 90 LEU A C 1
ATOM 717 O O . LEU A 1 90 ? 10.918 -9.599 -0.466 1.00 93.88 90 LEU A O 1
ATOM 721 N N . ILE A 1 91 ? 11.203 -7.581 -1.405 1.00 94.06 91 ILE A N 1
ATOM 722 C CA . ILE A 1 91 ? 9.804 -7.166 -1.231 1.00 94.06 91 ILE A CA 1
ATOM 723 C C . ILE A 1 91 ? 8.880 -8.053 -2.075 1.00 94.06 91 ILE A C 1
ATOM 725 O O . ILE A 1 91 ? 7.856 -8.519 -1.576 1.00 94.06 91 ILE A O 1
ATOM 729 N N . MET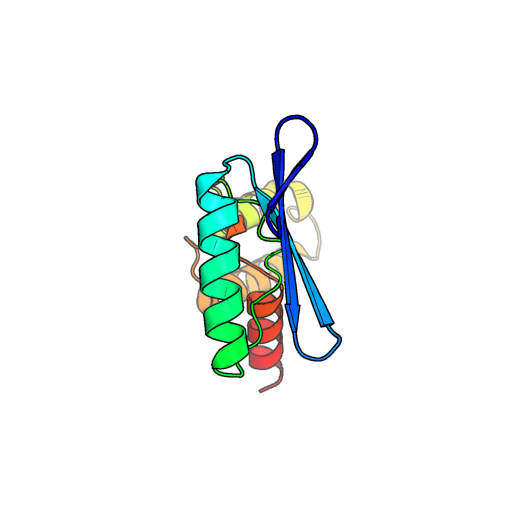 A 1 92 ? 9.239 -8.313 -3.336 1.00 95.00 92 MET A N 1
ATOM 730 C CA . MET A 1 92 ? 8.459 -9.169 -4.236 1.00 95.00 92 MET A CA 1
ATOM 731 C C . MET A 1 92 ? 8.459 -10.639 -3.810 1.00 95.00 92 MET A C 1
ATOM 733 O O . MET A 1 92 ? 7.437 -11.296 -3.984 1.00 95.00 92 MET A O 1
ATOM 737 N N . ASP A 1 93 ? 9.533 -11.149 -3.211 1.00 94.12 93 ASP A N 1
ATOM 738 C CA . ASP A 1 93 ? 9.577 -12.512 -2.667 1.00 94.12 93 ASP A CA 1
ATOM 739 C C . ASP A 1 93 ? 8.620 -12.679 -1.479 1.00 94.12 93 ASP A C 1
ATOM 741 O O . ASP A 1 93 ? 8.010 -13.734 -1.304 1.00 94.12 93 ASP A O 1
ATOM 745 N N . LYS A 1 94 ? 8.457 -11.629 -0.662 1.00 92.25 94 LYS A N 1
ATOM 746 C CA . LYS 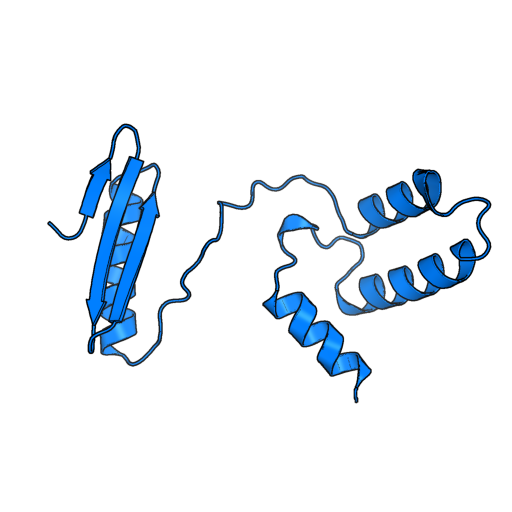A 1 94 ? 7.563 -11.641 0.506 1.00 92.25 94 LYS A CA 1
ATOM 747 C C . LYS A 1 94 ? 6.104 -11.379 0.149 1.00 92.25 94 LYS A C 1
ATOM 749 O O . LYS A 1 94 ? 5.224 -12.035 0.696 1.00 92.25 94 LYS A O 1
ATOM 754 N N . LEU A 1 95 ? 5.846 -10.403 -0.719 1.00 92.00 95 LEU A N 1
ATOM 755 C CA . LEU A 1 95 ? 4.488 -9.955 -1.043 1.00 92.00 95 LEU A CA 1
ATOM 756 C C . LEU A 1 95 ? 3.931 -10.584 -2.318 1.00 92.00 95 LEU A C 1
ATOM 758 O O . LEU A 1 95 ? 2.719 -10.589 -2.492 1.00 92.00 95 LEU A O 1
ATOM 762 N N . GLY A 1 96 ? 4.784 -11.098 -3.202 1.00 93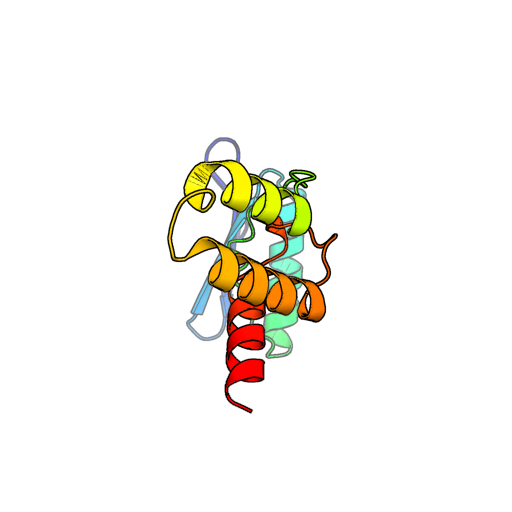.44 96 GLY A N 1
ATOM 763 C CA . GLY A 1 96 ? 4.434 -11.578 -4.535 1.00 93.44 96 GLY A CA 1
ATOM 764 C C . GLY A 1 96 ? 4.607 -10.506 -5.616 1.00 93.44 96 GLY A C 1
ATOM 765 O O . GLY A 1 96 ? 4.079 -9.401 -5.523 1.00 93.44 96 GLY A O 1
ATOM 766 N N . ALA A 1 97 ? 5.297 -10.851 -6.705 1.00 92.38 97 ALA A N 1
ATOM 767 C CA . ALA A 1 97 ? 5.545 -9.953 -7.842 1.00 92.38 97 ALA A CA 1
ATOM 768 C C . ALA A 1 97 ? 4.257 -9.429 -8.515 1.00 92.38 97 ALA A C 1
ATOM 770 O O . ALA A 1 97 ? 4.190 -8.283 -8.960 1.00 92.38 97 ALA A O 1
ATOM 771 N N . LYS A 1 98 ? 3.209 -10.262 -8.553 1.00 92.62 98 LYS A N 1
ATOM 772 C CA . LYS A 1 98 ? 1.906 -9.947 -9.164 1.00 92.62 98 LYS A CA 1
ATOM 773 C C . LYS A 1 98 ? 0.953 -9.196 -8.237 1.00 92.62 98 LYS A C 1
ATOM 775 O O . LYS A 1 98 ? -0.178 -8.930 -8.634 1.00 92.62 98 LYS A O 1
ATOM 780 N N . THR A 1 99 ? 1.378 -8.875 -7.020 1.00 91.12 99 THR A N 1
ATOM 781 C CA . THR A 1 99 ? 0.521 -8.201 -6.048 1.00 91.12 99 THR A CA 1
ATOM 782 C C . THR A 1 99 ? 0.172 -6.801 -6.546 1.00 91.12 99 THR A C 1
ATOM 784 O O . THR A 1 99 ? 1.089 -6.032 -6.861 1.00 91.12 99 THR A O 1
ATOM 787 N N . PRO A 1 100 ? -1.126 -6.461 -6.659 1.00 90.50 100 PRO A N 1
ATOM 788 C CA . PRO A 1 100 ? -1.552 -5.131 -7.070 1.00 90.50 100 PRO A CA 1
ATOM 789 C C . PRO A 1 100 ? -1.093 -4.089 -6.052 1.00 90.50 100 PRO A C 1
ATOM 791 O O . PRO A 1 100 ? -1.342 -4.230 -4.853 1.00 90.50 100 PRO A O 1
ATOM 794 N N . VAL A 1 101 ? -0.438 -3.023 -6.513 1.00 88.56 101 VAL A N 1
ATOM 795 C CA . VAL A 1 101 ? 0.166 -2.000 -5.633 1.00 88.56 101 VAL A CA 1
ATOM 796 C C . VAL A 1 101 ? -0.867 -1.378 -4.695 1.00 88.56 101 VAL A C 1
ATOM 798 O O . VAL A 1 101 ? -0.594 -1.073 -3.540 1.00 88.56 101 VAL A O 1
ATOM 801 N N . ASN A 1 102 ? -2.083 -1.216 -5.191 1.00 84.06 102 ASN A N 1
ATOM 802 C CA . ASN A 1 102 ? -3.188 -0.592 -4.487 1.00 84.06 102 ASN A CA 1
ATOM 803 C C . ASN A 1 102 ? -3.775 -1.449 -3.342 1.00 84.06 102 ASN A C 1
ATOM 805 O O . ASN A 1 102 ? -4.528 -0.929 -2.521 1.00 84.06 102 ASN A O 1
ATOM 809 N N . THR A 1 103 ? -3.420 -2.735 -3.263 1.00 83.94 103 THR A N 1
ATOM 810 C CA . THR A 1 103 ? -3.770 -3.620 -2.140 1.00 83.94 103 THR A CA 1
ATOM 811 C C . THR A 1 103 ? -2.787 -3.506 -0.977 1.00 83.94 103 THR A C 1
ATOM 813 O O . THR A 1 103 ? -3.075 -3.998 0.110 1.00 83.94 103 THR A O 1
ATOM 816 N N . ILE A 1 104 ? -1.651 -2.833 -1.182 1.00 86.94 104 ILE A N 1
ATOM 817 C CA . ILE A 1 104 ? -0.625 -2.632 -0.162 1.00 86.94 104 ILE A CA 1
ATOM 818 C C . ILE A 1 104 ? -1.032 -1.448 0.710 1.00 86.94 104 ILE A C 1
ATOM 820 O O . ILE A 1 104 ? -1.027 -0.295 0.278 1.00 86.94 104 ILE A O 1
ATOM 824 N N . ASP A 1 105 ? -1.371 -1.743 1.958 1.00 86.88 105 ASP A N 1
ATOM 825 C CA . ASP A 1 105 ? -1.748 -0.760 2.965 1.00 86.88 105 ASP A CA 1
ATOM 826 C C . ASP A 1 105 ? -0.700 -0.636 4.085 1.00 86.88 105 ASP A C 1
ATOM 828 O O . ASP A 1 105 ? 0.333 -1.311 4.107 1.00 86.88 105 ASP A O 1
ATOM 832 N N . SER A 1 106 ? -0.948 0.276 5.027 1.00 86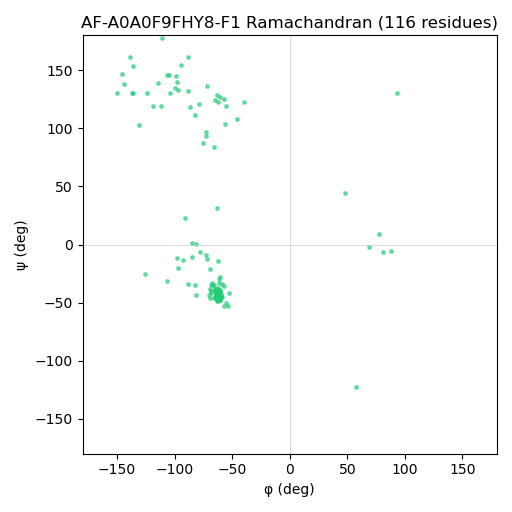.75 106 SER A N 1
ATOM 833 C CA . SER A 1 106 ? -0.046 0.520 6.158 1.00 86.75 106 SER A CA 1
ATOM 834 C C . SER A 1 106 ? 0.145 -0.708 7.052 1.00 86.75 106 SER A C 1
ATOM 836 O O . SER A 1 106 ? 1.223 -0.868 7.627 1.00 86.75 106 SER A O 1
ATOM 838 N N . ASP A 1 107 ? -0.860 -1.580 7.151 1.00 88.06 107 ASP A N 1
ATOM 839 C CA . ASP A 1 107 ? -0.771 -2.821 7.923 1.00 88.06 107 ASP A CA 1
ATOM 840 C C . ASP A 1 107 ? 0.181 -3.805 7.233 1.00 88.06 107 ASP A C 1
ATOM 842 O O . ASP A 1 107 ? 1.067 -4.365 7.881 1.00 88.06 107 ASP A O 1
ATOM 846 N N . THR A 1 108 ? 0.079 -3.930 5.908 1.00 86.56 108 THR A N 1
ATOM 847 C CA . THR A 1 108 ? 0.987 -4.734 5.076 1.00 86.56 108 THR A CA 1
ATOM 848 C C . THR A 1 108 ? 2.433 -4.254 5.204 1.00 86.56 108 THR A C 1
ATOM 850 O O . THR A 1 108 ? 3.343 -5.055 5.423 1.00 86.56 108 THR A O 1
ATOM 853 N N . VAL A 1 109 ? 2.658 -2.938 5.142 1.00 89.00 109 VAL A N 1
ATOM 854 C CA . VAL A 1 109 ? 3.993 -2.341 5.323 1.00 89.00 109 VAL A CA 1
ATOM 855 C C . VAL A 1 109 ? 4.523 -2.585 6.739 1.00 89.00 109 VAL A C 1
ATOM 857 O O . VAL A 1 109 ? 5.687 -2.942 6.910 1.00 89.00 109 VAL A O 1
ATOM 860 N N . SER A 1 110 ? 3.674 -2.439 7.760 1.00 87.88 110 SER A N 1
ATOM 861 C CA . SER A 1 110 ? 4.055 -2.675 9.159 1.00 87.88 110 SER A CA 1
ATOM 862 C C . SER A 1 110 ? 4.411 -4.138 9.416 1.00 87.88 110 SER A C 1
ATOM 864 O O . SER A 1 110 ? 5.359 -4.428 10.144 1.00 87.88 110 SER A O 1
ATOM 866 N N . TRP A 1 111 ? 3.669 -5.066 8.812 1.00 89.75 111 TRP A N 1
ATOM 867 C CA . TRP A 1 111 ? 3.975 -6.492 8.854 1.00 89.75 111 TRP A CA 1
ATOM 868 C C . TRP A 1 111 ? 5.327 -6.787 8.197 1.00 89.75 111 TRP A C 1
ATOM 870 O O . TRP A 1 111 ? 6.173 -7.428 8.819 1.00 89.75 111 TRP A O 1
ATOM 880 N N . LEU A 1 112 ? 5.567 -6.252 6.996 1.00 90.19 112 LEU A N 1
ATOM 881 C CA . LEU A 1 112 ? 6.823 -6.429 6.266 1.00 90.19 112 LEU A CA 1
ATOM 882 C C . LEU A 1 112 ? 8.025 -5.898 7.066 1.00 90.19 112 LEU A C 1
ATOM 884 O O . LEU A 1 112 ? 9.056 -6.555 7.146 1.00 90.19 112 LEU A O 1
ATOM 888 N N . ALA A 1 113 ? 7.879 -4.734 7.707 1.00 88.81 113 ALA A N 1
ATOM 889 C CA . ALA A 1 113 ? 8.928 -4.143 8.535 1.00 88.81 113 ALA A CA 1
ATOM 890 C C . ALA A 1 113 ? 9.295 -5.023 9.742 1.00 88.81 113 ALA A C 1
ATOM 892 O O . ALA A 1 113 ? 10.471 -5.150 10.070 1.00 88.81 113 ALA A O 1
ATOM 893 N N . ARG A 1 114 ? 8.308 -5.666 10.383 1.00 90.06 114 ARG A N 1
ATOM 894 C CA . ARG A 1 114 ? 8.557 -6.596 11.500 1.00 90.06 114 ARG A CA 1
ATOM 895 C C . ARG A 1 114 ? 9.332 -7.830 11.052 1.00 90.06 114 ARG A C 1
ATOM 897 O O . ARG A 1 114 ? 10.254 -8.232 11.741 1.00 90.06 114 ARG A O 1
ATOM 904 N N . GLN A 1 115 ? 9.019 -8.362 9.871 1.00 85.31 115 GLN A N 1
ATOM 905 C CA . GLN A 1 115 ? 9.714 -9.523 9.295 1.00 85.31 115 GLN A CA 1
ATOM 906 C C . GLN A 1 115 ? 11.207 -9.289 9.011 1.00 85.31 115 GLN A C 1
ATOM 908 O O . GLN A 1 115 ? 11.912 -10.247 8.722 1.00 85.31 115 GLN A O 1
ATOM 913 N N . TRP A 1 116 ? 11.676 -8.039 9.029 1.00 78.31 116 TRP A N 1
ATOM 914 C CA . TRP A 1 116 ? 13.090 -7.692 8.863 1.00 78.31 116 TRP A CA 1
ATOM 915 C C . TRP A 1 116 ? 13.837 -7.449 10.174 1.00 78.31 116 TRP A C 1
ATOM 917 O O . TRP A 1 116 ? 15.057 -7.300 10.147 1.00 78.31 116 TRP A O 1
ATOM 927 N N . LEU A 1 117 ? 13.116 -7.334 11.288 1.00 73.75 117 LEU A N 1
ATOM 928 C CA . LEU A 1 117 ? 13.702 -7.151 12.616 1.00 73.75 117 LEU A CA 1
ATOM 929 C C . LEU A 1 117 ? 13.911 -8.483 13.350 1.00 73.75 117 LEU A C 1
ATOM 931 O O . LEU A 1 117 ? 14.631 -8.494 14.348 1.00 73.75 117 LEU A O 1
ATOM 935 N N . ASP A 1 118 ? 13.302 -9.558 12.844 1.00 55.78 118 ASP A N 1
ATOM 936 C CA . ASP A 1 118 ? 13.498 -10.950 13.264 1.00 55.78 118 ASP A CA 1
ATOM 937 C C . ASP A 1 118 ? 14.593 -11.628 12.419 1.00 55.78 118 ASP A C 1
ATOM 939 O O . ASP A 1 118 ? 15.402 -12.388 13.001 1.00 55.78 118 ASP A O 1
#

pLDDT: mean 83.2, std 13.56, range [40.84, 96.5]

Solvent-accessible surface area (backbone atoms only — not comparable to full-atom values): 7003 Å² total; per-residue (Å²): 120,56,56,43,78,56,90,85,28,20,33,18,49,50,78,56,96,95,43,76,48,73,52,78,29,74,44,63,66,60,22,53,51,50,49,54,51,44,54,53,35,48,74,71,72,39,80,70,78,84,68,84,64,65,83,68,69,82,79,84,47,20,44,47,59,51,50,52,51,44,39,70,76,72,24,66,96,46,90,58,30,66,58,52,51,54,51,51,47,57,50,28,73,74,66,38,44,78,36,47,51,79,75,63,45,72,67,56,52,53,52,55,55,51,70,73,77,109